Protein AF-A0A1H5LJU9-F1 (afdb_monomer_lite)

Radius of gyration: 24.97 Å; chains: 1; bounding box: 64×44×63 Å

Sequence (96 aa):
MITRIALAITAIIALAGTVALSVSADQPSRTIQSCASLLPSGHTFDLKITGTIDTTKPNQMFNGGFDLTVGGTRPGDPAMQAAVKPFVECAKALIK

Structure (mmCIF, N/CA/C/O backbone):
data_AF-A0A1H5LJU9-F1
#
_entry.id   AF-A0A1H5LJU9-F1
#
loop_
_atom_site.group_PDB
_atom_site.id
_atom_site.type_symbol
_atom_site.label_atom_id
_atom_site.label_alt_id
_atom_site.label_comp_id
_atom_site.label_asym_id
_atom_site.label_entity_id
_atom_site.label_seq_id
_atom_site.pdbx_PDB_ins_code
_atom_site.Cartn_x
_atom_site.Cartn_y
_atom_site.Cartn_z
_atom_site.occupancy
_atom_site.B_iso_or_equiv
_atom_site.auth_seq_id
_atom_site.auth_comp_id
_atom_site.auth_asym_id
_atom_site.auth_atom_id
_atom_site.pdbx_PDB_model_num
ATOM 1 N N . MET A 1 1 ? -36.231 -25.938 -39.372 1.00 39.53 1 MET A N 1
ATOM 2 C CA . MET A 1 1 ? -35.230 -26.596 -38.505 1.00 39.53 1 MET A CA 1
ATOM 3 C C . MET A 1 1 ? -35.390 -26.031 -37.105 1.00 39.53 1 MET A C 1
ATOM 5 O O . MET A 1 1 ? -34.981 -24.908 -36.864 1.00 39.53 1 MET A O 1
ATOM 9 N N . ILE A 1 2 ? -36.103 -26.753 -36.240 1.00 37.66 2 ILE A N 1
ATOM 10 C CA . ILE A 1 2 ? -36.425 -26.349 -34.864 1.00 37.66 2 ILE A CA 1
ATOM 11 C C . ILE A 1 2 ? -35.783 -27.409 -33.971 1.00 37.66 2 ILE A C 1
ATOM 13 O O . ILE A 1 2 ? -36.249 -28.549 -33.932 1.00 37.66 2 ILE A O 1
ATOM 17 N N . THR A 1 3 ? -34.659 -27.071 -33.342 1.00 40.12 3 THR A N 1
ATOM 18 C CA . THR A 1 3 ? -33.931 -27.985 -32.456 1.00 40.12 3 THR A CA 1
ATOM 19 C C . THR A 1 3 ? -34.598 -27.988 -31.084 1.00 40.12 3 THR A C 1
ATOM 21 O O . THR A 1 3 ? -34.931 -26.948 -30.523 1.00 40.12 3 THR A O 1
ATOM 24 N N . ARG A 1 4 ? -34.862 -29.198 -30.597 1.00 47.44 4 ARG A N 1
ATOM 25 C CA . ARG A 1 4 ? -35.733 -29.538 -29.473 1.00 47.44 4 ARG A CA 1
ATOM 26 C C . ARG A 1 4 ? -35.127 -29.135 -28.129 1.00 47.44 4 ARG A C 1
ATOM 28 O O . ARG A 1 4 ? -34.133 -29.723 -27.719 1.00 47.44 4 ARG A O 1
ATOM 35 N N . ILE A 1 5 ? -35.784 -28.234 -27.403 1.00 48.91 5 ILE A N 1
ATOM 36 C CA . ILE A 1 5 ? -35.609 -28.096 -25.952 1.00 48.91 5 ILE A CA 1
ATOM 37 C C . ILE A 1 5 ? -36.852 -28.712 -25.314 1.00 48.91 5 ILE A C 1
ATOM 39 O O . ILE A 1 5 ? -37.867 -28.054 -25.111 1.00 48.91 5 ILE A O 1
ATOM 43 N N . ALA A 1 6 ? -36.799 -30.021 -25.081 1.00 41.56 6 ALA A N 1
ATOM 44 C CA . ALA A 1 6 ? -37.795 -30.711 -24.275 1.00 41.56 6 ALA A CA 1
ATOM 45 C C . ALA A 1 6 ? -37.449 -30.474 -22.799 1.00 41.56 6 ALA A C 1
ATOM 47 O O . ALA A 1 6 ? -36.705 -31.245 -22.199 1.00 41.56 6 ALA A O 1
ATOM 48 N N . LEU A 1 7 ? -37.954 -29.382 -22.223 1.00 48.62 7 LEU A N 1
ATOM 49 C CA . LEU A 1 7 ? -38.026 -29.240 -20.772 1.00 48.62 7 LEU A CA 1
ATOM 50 C C . LEU A 1 7 ? -39.256 -30.043 -20.323 1.00 48.62 7 LEU A C 1
ATOM 52 O O . LEU A 1 7 ? -40.391 -29.628 -20.553 1.00 48.62 7 LEU A O 1
ATOM 56 N N . ALA A 1 8 ? -39.047 -31.243 -19.782 1.00 43.31 8 ALA A N 1
ATOM 57 C CA . ALA A 1 8 ? -40.130 -32.072 -19.266 1.00 43.31 8 ALA A CA 1
ATOM 58 C C . ALA A 1 8 ? -40.750 -31.391 -18.034 1.00 43.31 8 ALA A C 1
ATOM 60 O O . ALA A 1 8 ? -40.144 -31.337 -16.966 1.00 43.31 8 ALA A O 1
ATOM 61 N N . ILE A 1 9 ? -41.955 -30.844 -18.198 1.00 54.50 9 ILE A N 1
ATOM 62 C CA . ILE A 1 9 ? -42.754 -30.265 -17.117 1.00 54.50 9 ILE A CA 1
ATOM 63 C C . ILE A 1 9 ? -43.461 -31.422 -16.403 1.00 54.50 9 ILE A C 1
ATOM 65 O O . ILE A 1 9 ? -44.593 -31.773 -16.727 1.00 54.50 9 ILE A O 1
ATOM 69 N N . THR A 1 10 ? -42.792 -32.056 -15.441 1.00 49.84 10 THR A N 1
ATOM 70 C CA . THR A 1 10 ? -43.478 -32.902 -14.456 1.00 49.84 10 THR A CA 1
ATOM 71 C C . THR A 1 10 ? -44.099 -32.004 -13.397 1.00 49.84 10 THR A C 1
ATOM 73 O O . THR A 1 10 ? -43.421 -31.506 -12.501 1.00 49.84 10 THR A O 1
ATOM 76 N N . ALA A 1 11 ? -45.405 -31.779 -13.535 1.00 53.12 11 ALA A N 1
ATOM 77 C CA . ALA A 1 11 ? -46.238 -31.148 -12.526 1.00 53.12 11 ALA A CA 1
ATOM 78 C C . ALA A 1 11 ? -46.320 -32.049 -11.286 1.00 53.12 11 ALA A C 1
ATOM 80 O O . ALA A 1 11 ? -46.909 -33.127 -11.331 1.00 53.12 11 ALA A O 1
ATOM 81 N N . ILE A 1 12 ? -45.743 -31.593 -10.176 1.00 55.94 12 ILE A N 1
ATOM 82 C CA . ILE A 1 12 ? -45.984 -32.152 -8.846 1.00 55.94 12 ILE A CA 1
ATOM 83 C C . ILE A 1 12 ? -46.379 -30.970 -7.964 1.00 55.94 12 ILE A C 1
ATOM 85 O O . ILE A 1 12 ? -45.560 -30.118 -7.629 1.00 55.94 12 ILE A O 1
ATOM 89 N N . ILE A 1 13 ? -47.671 -30.884 -7.657 1.00 55.75 13 ILE A N 1
ATOM 90 C CA . ILE A 1 13 ? -48.232 -29.903 -6.730 1.00 55.75 13 ILE A CA 1
ATOM 91 C C . ILE A 1 13 ? -47.839 -30.352 -5.320 1.00 55.75 13 ILE A C 1
ATOM 93 O O . ILE A 1 13 ? -48.398 -31.312 -4.798 1.00 55.75 13 ILE A O 1
ATOM 97 N N . ALA A 1 14 ? -46.884 -29.661 -4.703 1.00 50.03 14 ALA A N 1
ATOM 98 C CA . ALA A 1 14 ? -46.619 -29.757 -3.274 1.00 50.03 14 ALA A CA 1
ATOM 99 C C . ALA A 1 14 ? -46.327 -28.352 -2.734 1.00 50.03 14 ALA A C 1
ATOM 101 O O . ALA A 1 14 ? -45.384 -27.700 -3.168 1.00 50.03 14 ALA A O 1
ATOM 102 N N . LEU A 1 15 ? -47.231 -27.904 -1.859 1.00 51.28 15 LEU A N 1
ATOM 103 C CA . LEU A 1 15 ? -47.208 -26.740 -0.969 1.00 51.28 15 LEU A CA 1
ATOM 104 C C . LEU A 1 15 ? -46.071 -25.728 -1.193 1.00 51.28 15 LEU A C 1
ATOM 106 O O . LEU A 1 15 ? -44.910 -25.986 -0.885 1.00 51.28 15 LEU A O 1
ATOM 110 N N . ALA A 1 16 ? -46.449 -24.534 -1.654 1.00 51.34 16 ALA A N 1
ATOM 111 C CA . ALA A 1 16 ? -45.582 -23.374 -1.812 1.00 51.34 16 ALA A CA 1
ATOM 112 C C . ALA A 1 16 ? -45.003 -22.901 -0.463 1.00 51.34 16 ALA A C 1
ATOM 114 O O . ALA A 1 16 ? -45.500 -21.967 0.157 1.00 51.34 16 ALA A O 1
ATOM 115 N N . GLY A 1 17 ? -43.932 -23.546 -0.010 1.00 50.38 17 GLY A N 1
ATOM 116 C CA . GLY A 1 17 ? -42.950 -22.933 0.870 1.00 50.38 17 GLY A CA 1
ATOM 117 C C . GLY A 1 17 ? -41.953 -22.188 -0.005 1.00 50.38 17 GLY A C 1
ATOM 118 O O . GLY A 1 17 ? -41.117 -22.811 -0.655 1.00 50.38 17 GLY A O 1
ATOM 119 N N . THR A 1 18 ? -42.044 -20.861 -0.066 1.00 59.59 18 THR A N 1
ATOM 120 C CA . THR A 1 18 ? -40.993 -20.025 -0.655 1.00 59.59 18 THR A CA 1
ATOM 121 C C . THR A 1 18 ? -39.724 -20.197 0.168 1.00 59.59 18 THR A C 1
ATOM 123 O O . THR A 1 18 ? -39.524 -19.518 1.172 1.00 59.59 18 THR A O 1
ATOM 126 N N . VAL A 1 19 ? -38.860 -21.123 -0.244 1.00 59.09 19 VAL A N 1
ATOM 127 C CA . VAL A 1 19 ? -37.477 -21.156 0.221 1.00 59.09 19 VAL A CA 1
ATOM 128 C C . VAL A 1 19 ? -36.784 -19.940 -0.381 1.00 59.09 19 VAL A C 1
ATOM 130 O O . VAL A 1 19 ? -36.415 -19.916 -1.553 1.00 59.09 19 VAL A O 1
ATOM 133 N N . ALA A 1 20 ? -36.683 -18.874 0.409 1.00 55.03 20 ALA A N 1
ATOM 134 C CA . ALA A 1 20 ? -35.811 -17.763 0.085 1.00 55.03 20 ALA A CA 1
ATOM 135 C C . ALA A 1 20 ? -34.379 -18.310 0.096 1.00 55.03 20 ALA A C 1
ATOM 137 O O . ALA A 1 20 ? -33.768 -18.471 1.149 1.00 55.03 20 ALA A O 1
ATOM 138 N N . LEU A 1 21 ? -33.864 -18.657 -1.083 1.00 52.69 21 LEU A N 1
ATOM 139 C CA . LEU A 1 21 ? -32.440 -18.869 -1.282 1.00 52.69 21 LEU A CA 1
ATOM 140 C C . LEU A 1 21 ? -31.791 -17.501 -1.071 1.00 52.69 21 LEU A C 1
ATOM 142 O O . LEU A 1 21 ? -31.724 -16.683 -1.986 1.00 52.69 21 LEU A O 1
ATOM 146 N N . SER A 1 22 ? -31.374 -17.219 0.161 1.00 51.50 22 SER A N 1
ATOM 147 C CA . SER A 1 22 ? -30.455 -16.128 0.442 1.00 51.50 22 SER A CA 1
ATOM 148 C C . SER A 1 22 ? -29.149 -16.478 -0.257 1.00 51.50 22 SER A C 1
ATOM 150 O O . SER A 1 22 ? -28.306 -17.189 0.290 1.00 51.50 22 SER A O 1
ATOM 152 N N . VAL A 1 23 ? -29.013 -16.031 -1.507 1.00 49.28 23 VAL A N 1
ATOM 153 C CA . VAL A 1 23 ? -27.719 -15.957 -2.167 1.00 49.28 23 VAL A CA 1
ATOM 154 C C . VAL A 1 23 ? -26.934 -14.918 -1.376 1.00 49.28 23 VAL A C 1
ATOM 156 O O . VAL A 1 23 ? -27.097 -13.711 -1.537 1.00 49.28 23 VAL A O 1
ATOM 159 N N . SER A 1 24 ? -26.144 -15.385 -0.414 1.00 48.31 24 SER A N 1
ATOM 160 C CA . SER A 1 24 ? -25.061 -14.576 0.116 1.00 48.31 24 SER A CA 1
ATOM 161 C C . SER A 1 24 ? -24.145 -14.356 -1.074 1.00 48.31 24 SER A C 1
ATOM 163 O O . SER A 1 24 ? -23.410 -15.257 -1.471 1.00 48.31 24 SER A O 1
ATOM 165 N N . ALA A 1 25 ? -24.288 -13.206 -1.734 1.00 45.56 25 ALA A N 1
ATOM 166 C CA . ALA A 1 25 ? -23.289 -12.736 -2.666 1.00 45.56 25 ALA A CA 1
ATOM 167 C C . ALA A 1 25 ? -22.011 -12.624 -1.841 1.00 45.56 25 ALA A C 1
ATOM 169 O O . ALA A 1 25 ? -21.854 -11.682 -1.065 1.00 45.56 25 ALA A O 1
ATOM 170 N N . ASP A 1 26 ? -21.166 -13.647 -1.944 1.00 45.78 26 ASP A N 1
ATOM 171 C CA . ASP A 1 26 ? -19.799 -13.644 -1.462 1.00 45.78 26 ASP A CA 1
ATOM 172 C C . ASP A 1 26 ? -19.131 -12.505 -2.235 1.00 45.78 26 ASP A C 1
ATOM 174 O O . ASP A 1 26 ? -18.712 -12.656 -3.384 1.00 45.78 26 ASP A O 1
ATOM 178 N N . GLN A 1 27 ? -19.227 -11.285 -1.696 1.00 51.66 27 GLN A N 1
ATOM 179 C CA . GLN A 1 27 ? -18.534 -10.147 -2.267 1.00 51.66 27 GLN A CA 1
ATOM 180 C C . GLN A 1 27 ? -17.074 -10.561 -2.228 1.00 51.66 27 GLN A C 1
ATOM 182 O O . GLN A 1 27 ? -16.589 -10.821 -1.127 1.00 51.66 27 GLN A O 1
ATOM 187 N N . PRO A 1 28 ? -16.388 -10.674 -3.379 1.00 58.91 28 PRO A N 1
ATOM 188 C CA . PRO A 1 28 ? -15.025 -11.160 -3.393 1.00 58.91 28 PRO A CA 1
ATOM 189 C C . PRO A 1 28 ? -14.234 -10.286 -2.434 1.00 58.91 28 PRO A C 1
ATOM 191 O O . PRO A 1 28 ? -14.094 -9.080 -2.660 1.00 58.91 28 PRO A O 1
ATOM 194 N N . SER A 1 29 ? -13.810 -10.891 -1.325 1.00 62.72 29 SER A N 1
ATOM 195 C CA . SER A 1 29 ? -13.026 -10.247 -0.286 1.00 62.72 29 SER A CA 1
ATOM 196 C C . SER A 1 29 ? -11.818 -9.638 -0.976 1.00 62.72 29 SER A C 1
ATOM 198 O O . SER A 1 29 ? -10.912 -10.360 -1.394 1.00 62.72 29 SER A O 1
ATOM 200 N N . ARG A 1 30 ? -11.829 -8.320 -1.205 1.00 76.38 30 ARG A N 1
ATOM 201 C CA . ARG A 1 30 ? -10.708 -7.677 -1.883 1.00 76.38 30 ARG A CA 1
ATOM 202 C C . ARG A 1 30 ? -9.491 -7.826 -0.982 1.00 76.38 30 ARG A C 1
ATOM 204 O O . ARG A 1 30 ? -9.522 -7.453 0.186 1.00 76.38 30 ARG A O 1
ATOM 211 N N . THR A 1 31 ? -8.424 -8.389 -1.527 1.00 89.00 31 THR A N 1
ATOM 212 C CA . THR A 1 31 ? -7.162 -8.598 -0.817 1.00 89.00 31 THR A CA 1
ATOM 213 C C . THR A 1 31 ? -6.104 -7.636 -1.332 1.00 89.00 31 THR A C 1
ATOM 215 O O . THR A 1 31 ? -6.192 -7.134 -2.456 1.00 89.00 31 THR A O 1
ATOM 218 N N . ILE A 1 32 ? -5.041 -7.434 -0.554 1.00 90.19 32 ILE A N 1
ATOM 219 C CA . ILE A 1 32 ? -3.857 -6.699 -1.022 1.00 90.19 32 ILE A CA 1
ATOM 220 C C . ILE A 1 32 ? -3.295 -7.337 -2.301 1.00 90.19 32 ILE A C 1
ATOM 222 O O . ILE A 1 32 ? -2.945 -6.627 -3.241 1.00 90.19 32 ILE A O 1
ATOM 226 N N . GLN A 1 33 ? -3.294 -8.672 -2.382 1.00 90.06 33 GLN A N 1
ATOM 227 C CA . GLN A 1 33 ? -2.859 -9.404 -3.572 1.00 90.06 33 GLN A CA 1
ATOM 228 C C . GLN A 1 33 ? -3.713 -9.069 -4.803 1.00 90.06 33 GLN A C 1
ATOM 230 O O . GLN A 1 33 ? -3.169 -8.892 -5.888 1.00 90.06 33 GLN A O 1
ATOM 235 N N . SER A 1 34 ? -5.031 -8.915 -4.641 1.00 90.69 34 SER A N 1
ATOM 236 C CA . SER A 1 34 ? -5.908 -8.492 -5.741 1.00 90.69 34 SER A CA 1
ATOM 237 C C . SER A 1 34 ? -5.638 -7.054 -6.198 1.00 90.69 34 SER A C 1
ATOM 239 O O . SER A 1 34 ? -5.770 -6.758 -7.378 1.00 90.69 34 SER A O 1
ATOM 241 N N . CYS A 1 35 ? -5.202 -6.165 -5.299 1.00 91.62 35 CYS A N 1
ATOM 242 C CA . CYS A 1 35 ? -4.773 -4.822 -5.682 1.00 91.62 35 CYS A CA 1
ATOM 243 C C . CYS A 1 35 ? -3.422 -4.841 -6.406 1.00 91.62 35 CYS A C 1
ATOM 245 O O . CYS A 1 35 ? -3.209 -4.025 -7.299 1.00 91.62 35 CYS A O 1
ATOM 247 N N . ALA A 1 36 ? -2.520 -5.769 -6.062 1.00 92.00 36 ALA A N 1
ATOM 248 C CA . ALA A 1 36 ? -1.172 -5.851 -6.629 1.00 92.00 36 ALA A CA 1
ATOM 249 C C . ALA A 1 36 ? -1.150 -6.059 -8.153 1.00 92.00 36 ALA A C 1
ATOM 251 O O . ALA A 1 36 ? -0.183 -5.663 -8.795 1.00 92.00 36 ALA A O 1
ATOM 252 N N . SER A 1 37 ? -2.220 -6.586 -8.759 1.00 91.62 37 SER A N 1
ATOM 253 C CA . SER A 1 37 ? -2.341 -6.670 -10.224 1.00 91.62 37 SER A CA 1
ATOM 254 C C . SER A 1 37 ? -2.417 -5.304 -10.919 1.00 91.62 37 SER A C 1
ATOM 256 O O . SER A 1 37 ? -2.323 -5.236 -12.139 1.00 91.62 37 SER A O 1
ATOM 258 N N . LEU A 1 38 ? -2.629 -4.223 -10.162 1.00 93.56 38 LEU A N 1
ATOM 259 C CA . LEU A 1 38 ? -2.624 -2.843 -10.650 1.00 93.56 38 LEU A CA 1
ATOM 260 C C . LEU A 1 38 ? -1.225 -2.213 -10.629 1.00 93.56 38 LEU A C 1
ATOM 262 O O . LEU A 1 38 ? -1.070 -1.076 -11.070 1.00 93.56 38 LEU A O 1
ATOM 266 N N . LEU A 1 39 ? -0.224 -2.908 -10.080 1.00 93.31 39 LEU A N 1
ATOM 267 C CA . LEU A 1 39 ? 1.149 -2.422 -10.069 1.00 93.31 39 LEU A CA 1
ATOM 268 C C . LEU A 1 39 ? 1.799 -2.608 -11.448 1.00 93.31 39 LEU A C 1
ATOM 270 O O . LEU A 1 39 ? 1.562 -3.621 -12.112 1.00 93.31 39 LEU A O 1
ATOM 274 N N . PRO A 1 40 ? 2.657 -1.666 -11.874 1.00 91.06 40 PRO A N 1
ATOM 275 C CA . PRO A 1 40 ? 3.468 -1.827 -13.072 1.00 91.06 40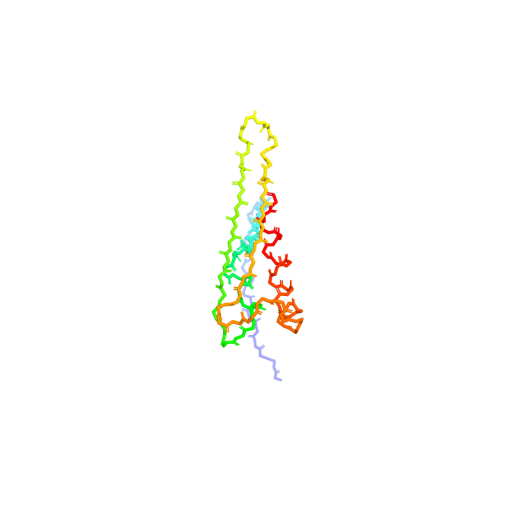 PRO A CA 1
ATOM 276 C C . PRO A 1 40 ? 4.310 -3.106 -13.024 1.00 91.06 40 PRO A C 1
ATOM 278 O O . PRO A 1 40 ? 5.014 -3.373 -12.052 1.00 91.06 40 PRO A O 1
ATOM 281 N N . SER A 1 41 ? 4.275 -3.891 -14.094 1.00 89.56 41 SER A N 1
ATOM 282 C CA . SER A 1 41 ? 5.117 -5.080 -14.243 1.00 89.56 41 SER A CA 1
ATOM 283 C C . SER A 1 41 ? 6.602 -4.725 -14.402 1.00 89.56 41 SER A C 1
ATOM 285 O O . SER A 1 41 ? 6.937 -3.653 -14.897 1.00 89.56 41 SER A O 1
ATOM 287 N N . GLY A 1 42 ?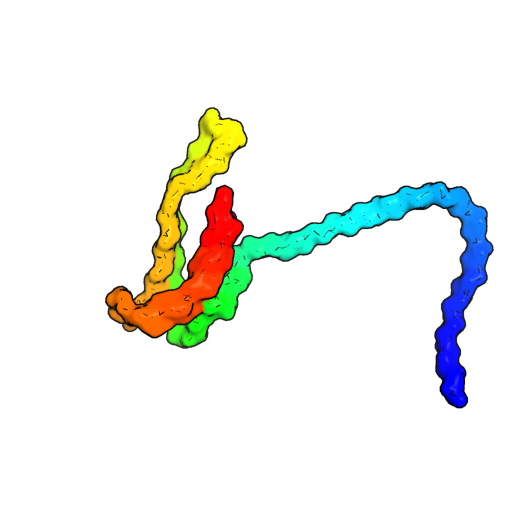 7.498 -5.647 -14.029 1.00 88.94 42 GLY A N 1
ATOM 288 C CA . GLY A 1 42 ? 8.955 -5.475 -14.169 1.00 88.94 42 GLY A CA 1
ATOM 289 C C . GLY A 1 42 ? 9.644 -4.786 -12.986 1.00 88.94 42 GLY A C 1
ATOM 290 O O . GLY A 1 42 ? 10.843 -4.531 -13.046 1.00 88.94 42 GLY A O 1
ATOM 291 N N . HIS A 1 43 ? 8.908 -4.521 -11.905 1.00 87.06 43 HIS A N 1
ATOM 292 C CA . HIS A 1 43 ? 9.417 -3.879 -10.698 1.00 87.06 43 HIS A CA 1
ATOM 293 C C . HIS A 1 43 ? 9.107 -4.714 -9.456 1.00 87.06 43 HIS A C 1
ATOM 295 O O . HIS A 1 43 ? 8.080 -5.391 -9.384 1.00 87.06 43 HIS A O 1
ATOM 301 N N . THR A 1 44 ? 9.978 -4.609 -8.456 1.00 89.19 44 THR A N 1
ATOM 302 C CA . THR A 1 44 ? 9.694 -5.085 -7.101 1.00 89.19 44 THR A CA 1
ATOM 303 C C . THR A 1 44 ? 9.191 -3.908 -6.281 1.00 89.19 44 THR A C 1
ATOM 305 O O . THR A 1 44 ? 9.812 -2.845 -6.286 1.00 89.19 44 THR A O 1
ATOM 308 N N . PHE A 1 45 ? 8.077 -4.090 -5.580 1.00 89.44 45 PHE A N 1
ATOM 309 C CA . PHE A 1 45 ? 7.510 -3.075 -4.700 1.00 89.44 45 PHE A CA 1
ATOM 310 C C . PHE A 1 45 ? 7.555 -3.559 -3.259 1.00 89.44 45 PHE A C 1
ATOM 312 O O . PHE A 1 45 ? 7.157 -4.685 -2.964 1.00 89.44 45 PHE A O 1
ATOM 319 N N . ASP A 1 46 ? 7.981 -2.672 -2.372 1.00 89.56 46 ASP A N 1
ATOM 320 C CA . ASP A 1 46 ? 7.914 -2.855 -0.933 1.00 89.56 46 ASP A CA 1
ATOM 321 C C . ASP A 1 46 ? 6.710 -2.077 -0.406 1.00 89.56 46 ASP A C 1
ATOM 323 O O . ASP A 1 46 ? 6.638 -0.849 -0.514 1.00 89.56 46 ASP A O 1
ATOM 327 N N . LEU A 1 47 ? 5.747 -2.814 0.143 1.00 87.81 47 LEU A N 1
ATOM 328 C CA . LEU A 1 47 ? 4.572 -2.266 0.805 1.00 87.81 47 LEU A CA 1
ATOM 329 C C . LEU A 1 47 ? 4.787 -2.295 2.317 1.00 87.81 47 LEU A C 1
ATOM 331 O O . LEU A 1 47 ? 5.006 -3.359 2.897 1.00 87.81 47 LEU A O 1
ATOM 335 N N . LYS A 1 48 ? 4.627 -1.142 2.965 1.00 88.88 48 LYS A N 1
ATOM 336 C CA . LYS A 1 48 ? 4.639 -1.021 4.420 1.00 88.88 48 LYS A CA 1
ATOM 337 C C . LYS A 1 48 ? 3.315 -0.441 4.906 1.00 88.88 48 LYS A C 1
ATOM 339 O O . LYS A 1 48 ? 2.923 0.661 4.532 1.00 88.88 48 LYS A O 1
ATOM 344 N N . ILE A 1 49 ? 2.644 -1.191 5.775 1.00 87.94 49 ILE A N 1
ATOM 345 C CA . ILE A 1 49 ? 1.456 -0.742 6.501 1.00 87.94 49 ILE A CA 1
ATOM 346 C C . ILE A 1 49 ? 1.833 -0.701 7.975 1.00 87.94 49 ILE A C 1
ATOM 348 O O . ILE A 1 49 ? 2.283 -1.699 8.536 1.00 87.94 49 ILE A O 1
ATOM 352 N N . THR A 1 50 ? 1.665 0.452 8.606 1.00 89.56 50 THR A N 1
ATOM 353 C CA . THR A 1 50 ? 1.917 0.618 10.042 1.00 89.56 50 THR A CA 1
ATOM 354 C C . THR A 1 50 ? 0.736 1.296 10.683 1.00 89.56 50 THR A C 1
ATOM 356 O O . THR A 1 50 ? 0.249 2.278 10.139 1.00 89.56 50 THR A O 1
ATOM 359 N N . GLY A 1 51 ? 0.308 0.833 11.849 1.00 87.81 51 GLY A N 1
ATOM 360 C CA . GLY A 1 51 ? -0.740 1.513 12.587 1.00 87.81 51 GLY A CA 1
ATOM 361 C C . GLY A 1 51 ? -1.053 0.857 13.916 1.00 87.81 51 GLY A C 1
ATOM 362 O O . GLY A 1 51 ? -0.545 -0.217 14.238 1.00 87.81 51 GLY A O 1
ATOM 363 N N . THR A 1 52 ? -1.908 1.535 14.664 1.00 89.12 52 THR A N 1
ATOM 364 C CA . THR A 1 52 ? -2.424 1.116 15.960 1.00 89.12 52 THR A CA 1
ATOM 365 C C . THR A 1 52 ? -3.917 0.871 15.824 1.00 89.12 52 THR A C 1
ATOM 367 O O . THR A 1 52 ? -4.632 1.686 15.239 1.00 89.12 52 THR A O 1
ATOM 370 N N . ILE A 1 53 ? -4.385 -0.240 16.387 1.00 88.75 53 ILE A N 1
ATOM 371 C CA . ILE A 1 53 ? -5.810 -0.542 16.521 1.00 88.75 53 ILE A CA 1
ATOM 372 C C . ILE A 1 53 ? -6.163 -0.370 17.994 1.00 88.75 53 ILE A C 1
ATOM 374 O O . ILE A 1 53 ? -5.665 -1.109 18.843 1.00 88.75 53 ILE A O 1
ATOM 378 N N . ASP A 1 54 ? -7.000 0.618 18.298 1.00 87.88 54 ASP A N 1
ATOM 379 C CA . ASP A 1 54 ? -7.546 0.803 19.643 1.00 87.88 54 ASP A CA 1
ATOM 380 C C . ASP A 1 54 ? -8.793 -0.074 19.808 1.00 87.88 54 ASP A C 1
ATOM 382 O O . ASP A 1 54 ? -9.840 0.188 19.215 1.00 87.88 54 ASP A O 1
ATOM 386 N N . THR A 1 55 ? -8.674 -1.134 20.608 1.00 89.12 55 THR A N 1
ATOM 387 C CA . THR A 1 55 ? -9.766 -2.074 20.902 1.00 89.12 55 THR A CA 1
ATOM 388 C C . THR A 1 55 ? -10.545 -1.717 22.165 1.00 89.12 55 THR A C 1
ATOM 390 O O . THR A 1 55 ? -11.483 -2.424 22.525 1.00 89.12 55 THR A O 1
ATOM 393 N N . THR A 1 56 ? -10.188 -0.621 22.840 1.00 90.06 56 THR A N 1
ATOM 394 C CA . THR A 1 56 ? -10.843 -0.190 24.085 1.00 90.06 56 THR A CA 1
ATOM 395 C C . THR A 1 56 ? -12.164 0.542 23.839 1.00 90.06 56 THR A C 1
ATOM 397 O O . THR A 1 56 ? -12.939 0.758 24.771 1.00 90.06 56 THR A O 1
ATOM 400 N N . LYS A 1 57 ? -12.445 0.911 22.583 1.00 84.50 57 LYS A N 1
ATOM 401 C CA . LYS A 1 57 ? -13.647 1.636 22.156 1.00 84.50 57 LYS A CA 1
ATOM 402 C C . LYS A 1 57 ? -14.523 0.752 21.261 1.00 84.50 57 LYS A C 1
ATOM 404 O O . LYS A 1 57 ? -13.991 -0.062 20.510 1.00 84.50 57 LYS A O 1
ATOM 409 N N . PRO A 1 58 ? -1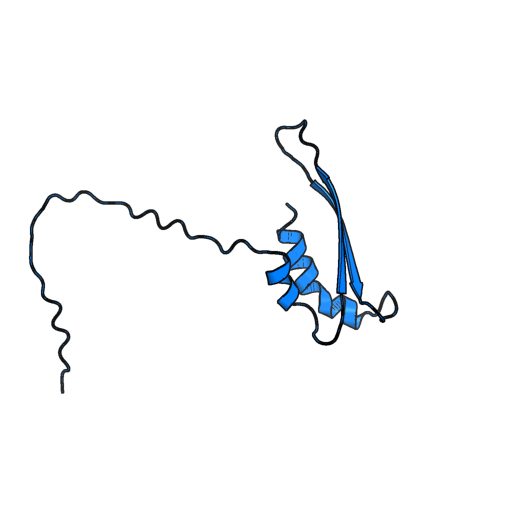5.858 0.935 21.283 1.00 79.38 58 PRO A N 1
ATOM 410 C CA . PRO A 1 58 ? -16.785 0.138 20.473 1.00 79.38 58 PRO A CA 1
ATOM 411 C C . PRO A 1 58 ? -16.588 0.327 18.962 1.00 79.38 58 PRO A C 1
ATOM 413 O O . PRO A 1 58 ? -16.845 -0.591 18.192 1.00 79.38 58 PRO A O 1
ATOM 416 N N . ASN A 1 59 ? -16.078 1.487 18.542 1.00 76.19 59 ASN A N 1
ATOM 417 C CA . ASN A 1 59 ? -15.658 1.724 17.167 1.00 76.19 59 ASN A CA 1
ATOM 418 C C . ASN A 1 59 ? -14.146 1.535 17.100 1.00 76.19 59 ASN A C 1
ATOM 420 O O . ASN A 1 59 ? -13.399 2.478 17.362 1.00 76.19 59 ASN A O 1
ATOM 424 N N . GLN A 1 60 ? -13.707 0.312 16.799 1.00 77.00 60 GLN A N 1
ATOM 425 C CA . GLN A 1 60 ? -12.297 0.039 16.541 1.00 77.00 60 GLN A CA 1
ATOM 426 C C . GLN A 1 60 ? -11.845 0.913 15.375 1.00 77.00 60 GLN A C 1
ATOM 428 O O . GLN A 1 60 ? -12.382 0.821 14.274 1.00 77.00 60 GLN A O 1
ATOM 433 N N . MET A 1 61 ? -10.889 1.796 15.640 1.00 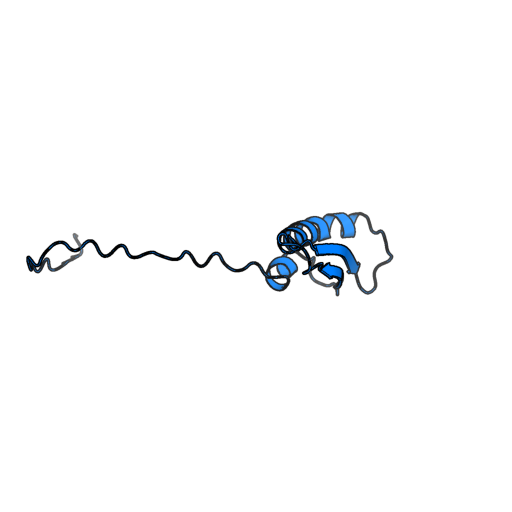75.50 61 MET A N 1
ATOM 434 C CA . MET A 1 61 ? -10.312 2.666 14.624 1.00 75.50 61 MET A CA 1
ATOM 435 C C . MET A 1 61 ? -8.880 2.223 14.374 1.00 75.50 61 MET A C 1
ATOM 437 O O . MET A 1 61 ? -8.078 2.138 15.308 1.00 75.50 61 MET A O 1
ATOM 441 N N . PHE A 1 62 ? -8.557 1.969 13.110 1.00 83.19 62 PHE A N 1
ATOM 442 C CA . PHE A 1 62 ? -7.174 1.882 12.673 1.00 83.19 62 PHE A CA 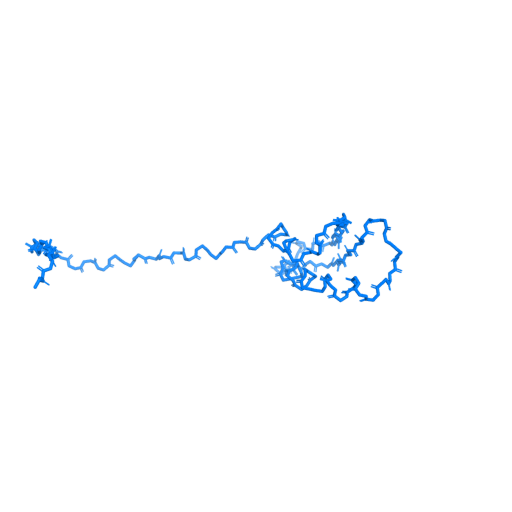1
ATOM 443 C C . PHE A 1 62 ? -6.626 3.300 12.497 1.00 83.19 62 PHE A C 1
ATOM 445 O O . PHE A 1 62 ? -7.165 4.095 11.728 1.00 83.19 62 PHE A O 1
ATOM 452 N N . ASN A 1 63 ? -5.543 3.621 13.200 1.00 82.00 63 ASN A N 1
ATOM 453 C CA . ASN A 1 63 ? -4.784 4.844 12.973 1.00 82.00 63 ASN A CA 1
ATOM 454 C C . ASN A 1 63 ? -3.385 4.478 12.491 1.00 82.00 63 ASN A C 1
ATOM 456 O O . ASN A 1 63 ? -2.633 3.830 13.220 1.00 82.00 63 ASN A O 1
ATOM 460 N N . GLY A 1 64 ? -3.028 4.875 11.274 1.00 83.31 64 GLY A N 1
ATOM 461 C CA . GLY A 1 64 ? -1.794 4.417 10.665 1.00 83.31 64 GLY A CA 1
ATOM 462 C C . GLY A 1 64 ? -1.438 5.086 9.348 1.00 83.31 64 GLY A C 1
ATOM 463 O O . GLY A 1 64 ? -2.143 5.957 8.843 1.00 83.31 64 GLY A O 1
ATOM 464 N N . GLY A 1 65 ? -0.305 4.648 8.815 1.00 83.44 65 GLY A N 1
ATOM 465 C CA . GLY A 1 65 ? 0.275 5.070 7.553 1.00 83.44 65 GLY A CA 1
ATOM 466 C C . GLY A 1 65 ? 0.371 3.917 6.560 1.00 83.44 65 GLY A C 1
ATOM 467 O O . GLY A 1 65 ? 0.446 2.739 6.929 1.00 83.44 65 GLY A O 1
ATOM 468 N N . PHE A 1 66 ? 0.370 4.298 5.289 1.00 86.00 66 PHE A N 1
ATOM 469 C CA . PHE A 1 66 ? 0.530 3.422 4.143 1.00 86.00 66 PHE A CA 1
ATOM 470 C C . PHE A 1 66 ? 1.659 3.982 3.283 1.00 86.00 66 PHE A C 1
ATOM 472 O O . PHE A 1 66 ? 1.531 5.088 2.758 1.00 86.00 66 PHE A O 1
ATOM 479 N N . ASP A 1 67 ? 2.726 3.207 3.123 1.00 86.12 67 ASP A N 1
ATOM 480 C CA . ASP A 1 67 ? 3.889 3.570 2.321 1.00 86.12 67 ASP A CA 1
ATOM 481 C C . ASP A 1 67 ? 4.144 2.505 1.256 1.00 86.12 67 ASP A C 1
ATOM 483 O O . ASP A 1 67 ? 4.121 1.302 1.530 1.00 86.12 67 ASP A O 1
ATOM 487 N N . LEU A 1 68 ? 4.411 2.958 0.033 1.00 86.38 68 LEU A N 1
ATOM 488 C CA . LEU A 1 68 ? 4.780 2.105 -1.087 1.00 86.38 68 LEU A CA 1
ATOM 489 C C . LEU A 1 68 ? 6.066 2.632 -1.714 1.00 86.38 68 LEU A C 1
ATOM 491 O O . LEU A 1 68 ? 6.115 3.766 -2.190 1.00 86.38 68 LEU A O 1
ATOM 495 N N . THR A 1 69 ? 7.090 1.790 -1.747 1.00 84.94 69 THR A N 1
ATOM 496 C CA . THR A 1 69 ? 8.381 2.109 -2.358 1.00 84.94 69 THR A CA 1
ATOM 497 C C . THR A 1 69 ? 8.706 1.122 -3.465 1.00 84.94 69 THR A C 1
ATOM 499 O O . THR A 1 69 ? 8.364 -0.054 -3.380 1.00 84.94 69 THR A O 1
ATOM 502 N N . VAL A 1 70 ? 9.374 1.594 -4.516 1.00 83.12 70 VAL A N 1
ATOM 503 C CA . VAL A 1 70 ? 9.810 0.743 -5.629 1.00 83.12 70 VAL A CA 1
ATOM 504 C C . VAL A 1 70 ? 11.273 0.383 -5.426 1.00 83.12 70 VAL A C 1
ATOM 506 O O . VAL A 1 70 ? 12.133 1.266 -5.391 1.00 83.12 70 VAL A O 1
ATOM 509 N N . GLY A 1 71 ? 11.564 -0.909 -5.313 1.00 71.12 71 GLY A N 1
ATOM 510 C CA . GLY A 1 71 ? 12.924 -1.417 -5.223 1.00 71.12 71 GLY A CA 1
ATOM 511 C C . GLY A 1 71 ? 13.742 -0.994 -6.445 1.00 71.12 71 GLY A C 1
ATOM 512 O O . GLY A 1 71 ? 13.311 -1.153 -7.587 1.00 71.12 71 GLY A O 1
ATOM 513 N N . GLY A 1 72 ? 14.921 -0.418 -6.210 1.00 63.56 72 GLY A N 1
ATOM 514 C CA . GLY A 1 72 ? 15.868 -0.052 -7.270 1.00 63.56 72 GLY A CA 1
ATOM 515 C C . GLY A 1 72 ? 15.558 1.237 -8.044 1.00 63.56 72 GLY A C 1
ATOM 516 O O . GLY A 1 72 ? 16.323 1.583 -8.940 1.00 63.56 72 GLY A O 1
ATOM 517 N N . THR A 1 73 ? 14.497 1.978 -7.701 1.00 59.88 73 THR A N 1
ATOM 518 C CA . THR A 1 73 ? 14.174 3.270 -8.340 1.00 59.88 73 THR A CA 1
ATOM 519 C C . THR A 1 73 ? 14.455 4.423 -7.376 1.00 59.88 73 THR A C 1
ATOM 521 O O . THR A 1 73 ? 14.257 4.290 -6.169 1.00 59.88 73 THR A O 1
ATOM 524 N N . ARG A 1 74 ? 14.928 5.574 -7.881 1.00 58.34 74 ARG A N 1
ATOM 525 C CA . ARG A 1 74 ? 15.078 6.773 -7.039 1.00 58.34 74 ARG A CA 1
ATOM 526 C C . ARG A 1 74 ? 13.708 7.168 -6.463 1.00 58.34 74 ARG A C 1
ATOM 528 O O . ARG A 1 74 ? 12.739 7.211 -7.224 1.00 58.34 74 ARG A O 1
ATOM 535 N N . PRO A 1 75 ? 13.618 7.498 -5.162 1.00 60.81 75 PRO A N 1
ATOM 536 C CA . PRO A 1 75 ? 12.407 8.072 -4.592 1.00 60.81 75 PRO A CA 1
ATOM 537 C C . PRO A 1 75 ? 11.971 9.293 -5.409 1.00 60.81 75 PRO A C 1
ATOM 539 O O . PRO A 1 75 ? 12.790 10.169 -5.689 1.00 60.81 75 PRO A O 1
ATOM 542 N N . GLY A 1 76 ? 10.694 9.351 -5.785 1.00 66.38 76 GLY A N 1
ATOM 543 C CA . GLY A 1 76 ? 10.107 10.551 -6.379 1.00 66.38 76 GLY A CA 1
ATOM 544 C C . GLY A 1 76 ? 10.012 10.602 -7.905 1.00 66.38 76 GLY A C 1
ATOM 545 O O . GLY A 1 76 ? 9.698 11.673 -8.411 1.00 66.38 76 GLY A O 1
ATOM 546 N N . ASP A 1 77 ? 10.206 9.500 -8.641 1.00 80.62 77 ASP A N 1
ATOM 547 C CA . ASP A 1 77 ? 9.862 9.456 -10.075 1.00 80.62 77 ASP A CA 1
ATOM 548 C C . ASP A 1 77 ? 8.357 9.773 -10.272 1.00 80.62 77 ASP A C 1
ATOM 550 O O . ASP A 1 77 ? 7.504 8.997 -9.820 1.00 80.62 77 ASP A O 1
ATOM 554 N N . PRO A 1 78 ? 7.993 10.901 -10.917 1.00 83.25 78 PRO A N 1
ATOM 555 C CA . PRO A 1 78 ? 6.596 11.303 -11.076 1.00 83.25 78 PRO A CA 1
ATOM 556 C C . PRO A 1 78 ? 5.774 10.326 -11.921 1.00 83.25 78 PRO A C 1
ATOM 558 O O . PRO A 1 78 ? 4.584 10.141 -11.660 1.00 83.25 78 PRO A O 1
ATOM 561 N N . ALA A 1 79 ? 6.393 9.684 -12.917 1.00 85.31 79 ALA A N 1
ATOM 562 C CA . ALA A 1 79 ? 5.718 8.712 -13.768 1.00 85.31 79 ALA A CA 1
ATOM 563 C C . ALA A 1 79 ? 5.394 7.444 -12.972 1.00 85.31 79 ALA A C 1
ATOM 565 O O . ALA A 1 79 ? 4.273 6.938 -13.039 1.00 85.31 79 ALA A O 1
ATOM 566 N N . MET A 1 80 ? 6.336 6.990 -12.143 1.00 86.31 80 MET A N 1
ATOM 567 C CA . MET A 1 80 ? 6.114 5.860 -11.243 1.00 86.31 80 MET A CA 1
ATOM 568 C C . MET A 1 80 ? 5.024 6.168 -10.207 1.00 86.31 80 MET A C 1
ATOM 570 O O . MET A 1 80 ? 4.133 5.350 -9.990 1.00 86.31 80 MET A O 1
ATOM 574 N N . GLN A 1 81 ? 5.033 7.368 -9.615 1.00 85.44 81 GLN A N 1
ATOM 575 C CA . GLN A 1 81 ? 3.993 7.793 -8.669 1.00 85.44 81 GLN A CA 1
ATOM 576 C C . GLN A 1 81 ? 2.594 7.810 -9.299 1.00 85.44 81 GLN A C 1
ATOM 578 O O . GLN A 1 81 ? 1.623 7.380 -8.674 1.00 85.44 81 GLN A O 1
ATOM 583 N N . ALA A 1 82 ? 2.479 8.266 -10.548 1.00 88.50 82 ALA A N 1
ATOM 584 C CA . ALA A 1 82 ? 1.218 8.217 -11.278 1.00 88.50 82 ALA A CA 1
ATOM 585 C C . ALA A 1 82 ? 0.778 6.771 -11.559 1.00 88.50 82 ALA A C 1
ATOM 587 O O . ALA A 1 82 ? -0.397 6.441 -11.391 1.00 88.50 82 ALA A O 1
ATOM 588 N N . ALA A 1 83 ? 1.719 5.903 -11.935 1.00 89.56 83 ALA A N 1
ATOM 589 C CA . ALA A 1 83 ? 1.447 4.517 -12.294 1.00 89.56 83 ALA A CA 1
ATOM 590 C C . ALA A 1 83 ? 1.008 3.647 -11.100 1.00 89.56 83 ALA A C 1
ATOM 592 O O . ALA A 1 83 ? 0.193 2.747 -11.276 1.00 89.56 83 ALA A O 1
ATOM 593 N N . VAL A 1 84 ? 1.482 3.931 -9.879 1.00 91.69 84 VAL A N 1
ATOM 594 C CA . VAL A 1 84 ? 1.081 3.185 -8.666 1.00 91.69 84 VAL A CA 1
ATOM 595 C C . VAL A 1 84 ? -0.208 3.696 -8.017 1.00 91.69 84 VAL A C 1
ATOM 597 O O . VAL A 1 84 ? -0.769 3.025 -7.150 1.00 91.69 84 VAL A O 1
ATOM 600 N N . LYS A 1 85 ? -0.722 4.865 -8.424 1.00 91.06 85 LYS A N 1
ATOM 601 C CA . LYS A 1 85 ? -1.935 5.466 -7.843 1.00 91.06 85 LYS A CA 1
ATOM 602 C C . LYS A 1 85 ? -3.142 4.508 -7.790 1.00 91.06 85 LYS A C 1
ATOM 604 O O . LYS A 1 85 ? -3.778 4.452 -6.737 1.00 91.06 85 LYS A O 1
ATOM 609 N N . PRO A 1 86 ? -3.465 3.721 -8.837 1.00 92.94 86 PRO A N 1
ATOM 610 C CA . PRO A 1 86 ? -4.590 2.783 -8.788 1.00 92.94 86 PRO A CA 1
ATOM 611 C C . PRO A 1 86 ? -4.436 1.710 -7.702 1.00 92.94 86 PRO A C 1
ATOM 613 O O . PRO A 1 86 ? -5.413 1.358 -7.039 1.00 92.94 86 PRO A O 1
ATOM 616 N N . PHE A 1 87 ? -3.211 1.223 -7.479 1.00 92.81 87 PHE A N 1
ATOM 617 C CA . PHE A 1 87 ? -2.914 0.287 -6.397 1.00 92.81 87 PHE A CA 1
ATOM 618 C C . PHE A 1 87 ? -3.146 0.928 -5.024 1.00 92.81 87 PHE A C 1
ATOM 620 O O . PHE A 1 87 ? -3.812 0.328 -4.182 1.00 92.81 87 PHE A O 1
ATOM 627 N N . VAL A 1 88 ? -2.647 2.153 -4.809 1.00 89.75 88 VAL A N 1
ATOM 628 C CA . VAL A 1 88 ? -2.794 2.876 -3.532 1.00 89.75 88 VAL A CA 1
ATOM 629 C C . VAL A 1 88 ? -4.270 3.061 -3.178 1.00 89.75 88 VAL A C 1
ATOM 631 O O . VAL A 1 88 ? -4.674 2.779 -2.053 1.00 89.75 88 VAL A O 1
ATOM 634 N N . GLU A 1 89 ? -5.092 3.481 -4.138 1.00 90.50 89 GLU A N 1
ATOM 635 C CA . GLU A 1 89 ? -6.532 3.667 -3.922 1.00 90.50 89 GLU A CA 1
ATOM 636 C C . GLU A 1 89 ? -7.252 2.337 -3.646 1.00 90.50 89 GLU A C 1
ATOM 638 O O . GLU A 1 89 ? -8.110 2.263 -2.764 1.00 90.50 89 GLU A O 1
ATOM 643 N N . CYS A 1 90 ? -6.866 1.260 -4.339 1.00 91.00 90 CYS A N 1
ATOM 644 C CA . CYS A 1 90 ? -7.388 -0.079 -4.072 1.00 91.00 90 CYS A CA 1
ATOM 645 C C . CYS A 1 90 ? -7.044 -0.553 -2.652 1.00 91.00 90 CYS A C 1
ATOM 647 O O . CYS A 1 90 ? -7.926 -1.020 -1.933 1.00 91.00 90 CYS A O 1
ATOM 649 N N . ALA A 1 91 ? -5.786 -0.404 -2.230 1.00 89.69 91 ALA A N 1
ATOM 650 C CA . ALA A 1 91 ? -5.308 -0.876 -0.935 1.00 89.69 91 ALA A CA 1
ATOM 651 C C . ALA A 1 91 ? -5.864 -0.048 0.235 1.00 89.69 91 ALA A C 1
ATOM 653 O O . ALA A 1 91 ? -6.262 -0.616 1.249 1.00 89.69 91 ALA A O 1
ATOM 654 N N . LYS A 1 92 ? -5.985 1.278 0.080 1.00 85.69 92 LYS A N 1
ATOM 655 C CA . LYS A 1 92 ? -6.638 2.150 1.073 1.00 85.69 92 LYS A CA 1
ATOM 656 C C . LYS A 1 92 ? -8.077 1.737 1.355 1.00 85.69 92 LYS A C 1
ATOM 658 O O . LYS A 1 92 ? -8.519 1.812 2.493 1.00 85.69 92 LYS A O 1
ATOM 663 N N . ALA A 1 93 ? -8.809 1.256 0.349 1.00 86.50 93 ALA A N 1
ATOM 664 C CA . ALA A 1 93 ? -10.184 0.809 0.545 1.00 86.50 93 ALA A CA 1
ATOM 665 C C . ALA A 1 93 ? -10.311 -0.412 1.479 1.00 86.50 93 ALA A C 1
ATOM 667 O O . ALA A 1 93 ? -11.420 -0.650 1.971 1.00 86.50 93 ALA A O 1
ATOM 668 N N . LEU A 1 94 ? -9.213 -1.149 1.702 1.00 85.44 94 LEU A N 1
ATOM 669 C CA . LEU A 1 94 ? -9.130 -2.320 2.582 1.00 85.44 94 LEU A CA 1
ATOM 670 C C . LEU A 1 94 ? -8.843 -1.957 4.042 1.00 85.44 94 LEU A C 1
ATOM 672 O O . LEU A 1 94 ? -9.124 -2.751 4.931 1.00 85.44 94 LEU A O 1
ATOM 676 N N . ILE A 1 95 ? -8.275 -0.776 4.278 1.00 78.56 95 ILE A N 1
ATOM 677 C CA . ILE A 1 95 ? -7.917 -0.269 5.600 1.00 78.56 95 ILE A CA 1
ATOM 678 C C . ILE A 1 95 ? -9.011 0.737 5.981 1.00 78.56 95 ILE A C 1
ATOM 680 O O . ILE A 1 95 ? -8.865 1.937 5.755 1.00 78.56 95 ILE A O 1
ATOM 68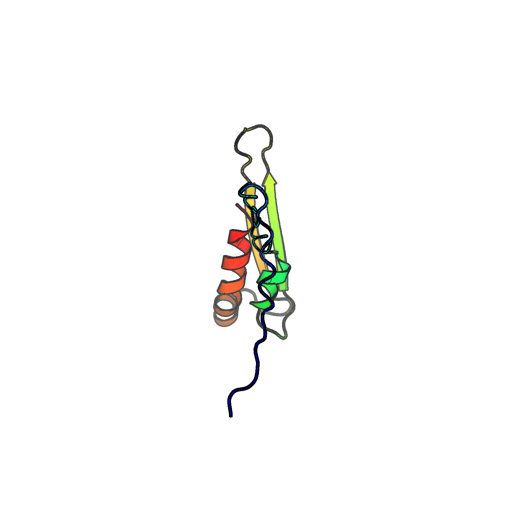4 N N . LYS A 1 96 ? -10.160 0.236 6.443 1.00 63.88 96 LYS A N 1
ATOM 685 C CA . LYS A 1 96 ? -11.254 1.052 6.992 1.00 63.88 96 LYS A CA 1
ATOM 686 C C . LYS A 1 96 ? -11.373 0.835 8.488 1.00 63.88 96 LYS A C 1
ATOM 688 O O . LYS A 1 96 ? -11.191 -0.328 8.907 1.00 63.88 96 LYS A O 1
#

Secondary structure (DSSP, 8-state):
-------------------------------HHHHHTTSPTT--EEEEEEEEEE-SSSS-EEEEEEEEEETTS-TT-HHHHHHHHHHHHHHHTT--

Organism: Pseudomonas anguilliseptica (NCBI:txid53406)

Foldseek 3Di:
DDDDDPPPPPDDDDDDPPPPPPPPPPPPLQDLVNLCVLADPPWDKDWDWDFDFDPVDPPTATDTDIDIDIPPDDPPPPVNVVSCVSSVVSVVVNRD

pLDDT: mean 74.26, std 17.59, range [37.66, 93.56]